Protein AF-A0A2R6J0I7-F1 (afdb_monomer)

Foldseek 3Di:
DPQPPVNVVVLVVLCVVLVVLLVVLVVCVVVVNPVSSVVSNVVSVCSNVVVVPPPDPPPDPPVVVVVVVVVVVPPDPPDDDDDDDDDDDD

pLDDT: mean 73.08, std 19.06, range [37.78, 95.81]

Sequence (90 aa):
MGRGILGLVGLAATLAFAVPVGLLGLDMLTRGDTLLGGGFLAVAALMVVLQEYLTTPGDVPERVVDRLVGRVAKEPEGDSGTEAEREGPE

Mean predicted aligned error: 15.37 Å

Radius of gyration: 21.41 Å; Cα contacts (8 Å, |Δi|>4): 37; chains: 1; bounding box: 42×72×34 Å

Structure (mmCIF, N/CA/C/O backbone):
data_AF-A0A2R6J0I7-F1
#
_entry.id   AF-A0A2R6J0I7-F1
#
loop_
_atom_site.group_PDB
_atom_site.id
_atom_site.type_symbol
_atom_site.label_atom_id
_atom_site.label_alt_id
_atom_site.label_comp_id
_atom_site.label_asym_id
_ato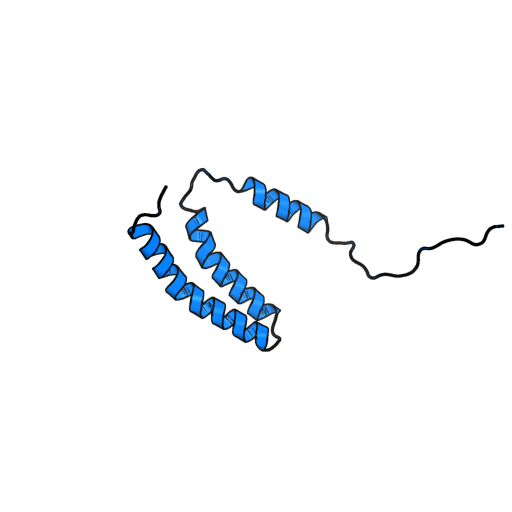m_site.label_entity_id
_atom_site.label_seq_id
_atom_site.pdbx_PDB_ins_code
_atom_site.Cartn_x
_atom_site.Cartn_y
_atom_site.Cartn_z
_atom_site.occupancy
_atom_site.B_iso_or_equiv
_atom_site.auth_seq_id
_atom_site.auth_comp_id
_atom_site.auth_asym_id
_atom_site.auth_atom_id
_atom_site.pdbx_PDB_model_num
ATOM 1 N N . MET A 1 1 ? 8.595 -6.308 -19.496 1.00 44.59 1 MET A N 1
ATOM 2 C CA . MET A 1 1 ? 9.094 -7.695 -19.350 1.00 44.59 1 MET A CA 1
ATOM 3 C C . MET A 1 1 ? 8.101 -8.453 -18.485 1.00 44.59 1 MET A C 1
ATOM 5 O O . MET A 1 1 ? 7.701 -7.914 -17.462 1.00 44.59 1 MET A O 1
ATOM 9 N N . GLY A 1 2 ? 7.621 -9.626 -18.906 1.00 52.81 2 GLY A N 1
ATOM 10 C CA . GLY A 1 2 ? 6.714 -10.418 -18.069 1.00 52.81 2 GLY A CA 1
ATOM 11 C C . GLY A 1 2 ? 7.416 -10.772 -16.760 1.00 52.81 2 GLY A C 1
ATOM 12 O O . GLY A 1 2 ? 8.533 -11.282 -16.800 1.00 52.81 2 GLY A O 1
ATOM 13 N N . ARG A 1 3 ? 6.807 -10.451 -15.612 1.00 63.72 3 ARG A N 1
ATOM 14 C CA . ARG A 1 3 ? 7.321 -10.856 -14.298 1.00 63.72 3 ARG A CA 1
ATOM 15 C C . ARG A 1 3 ? 7.461 -12.377 -14.309 1.00 63.72 3 ARG A C 1
ATOM 17 O O . ARG A 1 3 ? 6.461 -13.089 -14.337 1.00 63.72 3 ARG A O 1
ATOM 24 N N . GLY A 1 4 ? 8.699 -12.866 -14.354 1.00 76.75 4 GLY A N 1
ATOM 25 C CA . GLY A 1 4 ? 8.973 -14.291 -14.211 1.00 76.75 4 GLY A CA 1
ATOM 26 C C . GLY A 1 4 ? 8.451 -14.796 -12.864 1.00 76.75 4 GLY A C 1
ATOM 27 O O . GLY A 1 4 ? 8.196 -14.011 -11.950 1.00 76.75 4 GLY A O 1
ATOM 28 N N . ILE A 1 5 ? 8.320 -16.114 -12.725 1.00 85.00 5 ILE A N 1
ATOM 29 C CA . ILE A 1 5 ? 7.740 -16.769 -11.539 1.00 85.00 5 ILE A CA 1
ATOM 30 C C . ILE A 1 5 ? 8.428 -16.295 -10.245 1.00 85.00 5 ILE A C 1
ATOM 32 O O . ILE A 1 5 ? 7.762 -16.035 -9.250 1.00 85.00 5 ILE A O 1
ATOM 36 N N . LEU A 1 6 ? 9.745 -16.073 -10.289 1.00 85.25 6 LEU A N 1
ATOM 37 C CA . LEU A 1 6 ? 10.529 -15.541 -9.169 1.00 85.25 6 LEU A CA 1
ATOM 38 C C . LEU A 1 6 ? 10.076 -14.141 -8.719 1.00 85.25 6 LEU A C 1
ATOM 40 O O . LEU A 1 6 ? 10.008 -13.879 -7.522 1.00 85.25 6 LEU A O 1
ATOM 44 N N . GLY A 1 7 ? 9.707 -13.263 -9.655 1.00 81.50 7 GLY A N 1
ATOM 45 C CA . GLY A 1 7 ? 9.174 -11.936 -9.332 1.00 81.50 7 GLY A CA 1
ATOM 46 C C . GLY A 1 7 ? 7.788 -12.007 -8.688 1.00 81.50 7 GLY A C 1
ATOM 47 O O . GLY A 1 7 ? 7.484 -11.243 -7.776 1.00 81.50 7 GLY A O 1
ATOM 48 N N . LEU A 1 8 ? 6.961 -12.968 -9.109 1.00 87.81 8 LEU A N 1
ATOM 49 C CA . LEU A 1 8 ? 5.668 -13.238 -8.475 1.00 87.81 8 LEU A CA 1
ATOM 50 C C . LEU A 1 8 ? 5.832 -13.783 -7.054 1.00 87.81 8 LEU A C 1
ATOM 52 O O . LEU A 1 8 ? 5.108 -13.357 -6.160 1.00 87.81 8 LEU A O 1
ATOM 56 N N . VAL A 1 9 ? 6.802 -14.673 -6.832 1.00 89.19 9 VAL A N 1
ATOM 57 C CA . VAL A 1 9 ? 7.115 -15.211 -5.500 1.00 89.19 9 VAL A CA 1
ATOM 58 C C . VAL A 1 9 ? 7.632 -14.111 -4.568 1.00 89.19 9 VAL A C 1
ATOM 60 O O . VAL A 1 9 ? 7.178 -14.029 -3.431 1.00 89.19 9 VAL A O 1
ATOM 63 N N . GLY A 1 10 ? 8.512 -13.224 -5.046 1.00 85.75 10 GLY A N 1
ATOM 64 C CA . GLY A 1 10 ? 8.991 -12.078 -4.263 1.00 85.75 10 GLY A CA 1
ATOM 65 C C . GLY A 1 10 ? 7.867 -11.114 -3.869 1.00 85.75 10 GLY A C 1
ATOM 66 O O . GLY A 1 10 ? 7.790 -10.678 -2.721 1.00 85.75 10 GLY A O 1
ATOM 67 N N . LEU A 1 11 ? 6.942 -10.838 -4.791 1.00 86.88 11 LEU A N 1
ATOM 68 C CA . LEU A 1 11 ? 5.775 -10.001 -4.516 1.00 86.88 11 LEU A CA 1
ATOM 69 C C . LEU A 1 11 ? 4.788 -10.687 -3.562 1.00 86.88 11 LEU A C 1
ATOM 71 O O . LEU A 1 11 ? 4.285 -10.049 -2.640 1.00 86.88 11 LEU A O 1
ATOM 75 N N . ALA A 1 12 ? 4.540 -11.986 -3.740 1.00 90.88 12 ALA A N 1
ATOM 76 C CA . ALA A 1 12 ? 3.694 -12.769 -2.844 1.00 90.88 12 ALA A CA 1
ATOM 77 C C . ALA A 1 12 ? 4.264 -12.810 -1.418 1.00 90.88 12 ALA A C 1
ATOM 79 O O . ALA A 1 12 ? 3.510 -12.663 -0.458 1.00 90.88 12 ALA A O 1
ATOM 80 N N . ALA A 1 13 ? 5.587 -12.936 -1.276 1.00 91.25 13 ALA A N 1
ATOM 81 C CA . ALA A 1 13 ? 6.260 -12.888 0.016 1.00 91.25 13 ALA A CA 1
ATOM 82 C C . ALA A 1 13 ? 6.061 -11.532 0.710 1.00 91.25 13 ALA A C 1
ATOM 84 O O . ALA A 1 13 ? 5.687 -11.497 1.878 1.00 91.25 13 ALA A O 1
ATOM 85 N N . THR A 1 14 ? 6.227 -10.413 0.001 1.00 90.06 14 THR A N 1
ATOM 86 C CA . THR A 1 14 ? 5.941 -9.088 0.576 1.00 90.06 14 THR A CA 1
ATOM 87 C C . THR A 1 14 ? 4.471 -8.909 0.911 1.00 90.06 14 THR A C 1
ATOM 89 O O . THR A 1 14 ? 4.159 -8.408 1.987 1.00 90.06 14 THR A O 1
ATOM 92 N N . LEU A 1 15 ? 3.557 -9.342 0.040 1.00 92.50 15 LEU A N 1
ATOM 93 C CA . LEU A 1 15 ? 2.123 -9.262 0.312 1.00 92.50 15 LEU A CA 1
ATOM 94 C C . LEU A 1 15 ? 1.723 -10.067 1.547 1.00 92.50 15 LEU A C 1
ATOM 96 O O . LEU A 1 15 ? 0.879 -9.601 2.306 1.00 92.50 15 LEU A O 1
ATOM 100 N N . ALA A 1 16 ? 2.355 -11.213 1.803 1.00 94.94 16 ALA A N 1
ATOM 101 C CA . ALA A 1 16 ? 2.101 -11.989 3.014 1.00 94.94 16 ALA A CA 1
ATOM 102 C C . ALA A 1 16 ? 2.334 -11.174 4.303 1.00 94.94 16 ALA A C 1
ATOM 104 O O . ALA A 1 16 ? 1.661 -11.417 5.302 1.00 94.94 16 ALA A O 1
ATOM 105 N N . PHE A 1 17 ? 3.220 -10.172 4.269 1.00 92.50 17 PHE A N 1
ATOM 106 C CA . PHE A 1 17 ? 3.438 -9.227 5.369 1.00 92.50 17 PHE A CA 1
ATOM 107 C C . PHE A 1 17 ? 2.636 -7.928 5.229 1.00 92.50 17 PHE A C 1
ATOM 109 O O . PHE A 1 17 ? 2.132 -7.408 6.220 1.00 92.50 17 PHE A O 1
ATOM 116 N N . ALA A 1 18 ? 2.481 -7.395 4.019 1.00 93.44 18 ALA A N 1
ATOM 117 C CA . ALA A 1 18 ? 1.783 -6.131 3.802 1.00 93.44 18 ALA A CA 1
ATOM 118 C C . ALA A 1 18 ? 0.269 -6.253 4.038 1.00 93.44 18 ALA A C 1
ATOM 120 O O . ALA A 1 18 ? -0.343 -5.327 4.561 1.00 93.44 18 ALA A O 1
ATOM 121 N N . VAL A 1 19 ? -0.337 -7.396 3.697 1.00 95.81 19 VAL A N 1
ATOM 122 C CA . VAL A 1 19 ? -1.772 -7.654 3.893 1.00 95.81 19 VAL A CA 1
ATOM 123 C C . VAL A 1 19 ? -2.184 -7.549 5.365 1.00 95.81 19 VAL A C 1
ATOM 125 O O . VAL A 1 19 ? -3.098 -6.773 5.639 1.00 95.81 19 VAL A O 1
ATOM 128 N N . PRO A 1 20 ? -1.549 -8.242 6.334 1.00 93.56 20 PRO A N 1
ATOM 129 C CA . PRO A 1 20 ? -1.940 -8.100 7.736 1.00 93.56 20 PRO A CA 1
ATOM 130 C C . PRO A 1 20 ? -1.747 -6.671 8.265 1.00 93.56 20 PRO A C 1
ATOM 132 O O . PRO A 1 20 ? -2.577 -6.196 9.035 1.00 93.56 20 PRO A O 1
ATOM 135 N N . VAL A 1 21 ? -0.719 -5.947 7.811 1.00 94.38 21 VAL A N 1
ATOM 136 C CA . VAL A 1 21 ? -0.504 -4.535 8.187 1.00 94.38 21 VAL A CA 1
ATOM 137 C C . VAL A 1 21 ? -1.582 -3.624 7.589 1.00 94.38 21 VAL A C 1
ATOM 139 O O . VAL A 1 21 ? -2.115 -2.755 8.276 1.00 94.38 21 VAL A O 1
ATOM 142 N N . GLY A 1 22 ? -1.953 -3.839 6.327 1.00 94.94 22 GLY A N 1
ATOM 143 C CA . GLY A 1 22 ? -3.020 -3.093 5.665 1.00 94.94 22 GLY A CA 1
ATOM 144 C C . GLY A 1 22 ? -4.388 -3.357 6.293 1.00 94.94 22 GLY A C 1
ATOM 145 O O . GLY A 1 22 ? -5.156 -2.421 6.488 1.00 94.94 22 GLY A O 1
ATOM 146 N N . LEU A 1 23 ? -4.666 -4.608 6.675 1.00 95.31 23 LEU A N 1
ATOM 147 C CA . LEU A 1 23 ? -5.883 -4.980 7.399 1.00 95.31 23 LEU A CA 1
ATOM 148 C C . LEU A 1 23 ? -5.951 -4.314 8.778 1.00 95.31 23 LEU A C 1
ATOM 150 O O . LEU A 1 23 ? -7.010 -3.814 9.142 1.00 95.31 23 LEU A O 1
ATOM 154 N N . LEU A 1 24 ? -4.833 -4.238 9.509 1.00 94.25 24 LEU A N 1
ATOM 155 C CA . LEU A 1 24 ? -4.753 -3.484 10.764 1.00 94.25 24 LEU A CA 1
ATOM 156 C C . LEU A 1 24 ? -5.065 -1.994 10.544 1.00 94.25 24 LEU A C 1
ATOM 158 O O . LEU A 1 24 ? -5.814 -1.393 11.313 1.00 94.25 24 LEU A O 1
ATOM 162 N N . GLY A 1 25 ? -4.517 -1.404 9.479 1.00 92.31 25 GLY A N 1
ATOM 163 C CA . GLY A 1 25 ? -4.787 -0.015 9.114 1.00 92.31 25 GLY A CA 1
ATOM 164 C C . GLY A 1 25 ? -6.251 0.234 8.756 1.00 92.31 25 GLY A C 1
ATOM 165 O O . GLY A 1 25 ? -6.839 1.207 9.222 1.00 92.31 25 GLY A O 1
ATOM 166 N N . LEU A 1 26 ? -6.862 -0.669 7.985 1.00 94.44 26 LEU A N 1
ATOM 167 C CA . LEU A 1 26 ? -8.290 -0.634 7.665 1.00 94.44 26 LEU A CA 1
ATOM 168 C C . LEU A 1 26 ? -9.160 -0.757 8.920 1.00 94.44 26 LEU A C 1
ATOM 170 O O . LEU A 1 26 ? -10.098 0.019 9.072 1.00 94.44 26 LEU A O 1
ATOM 174 N N . ASP A 1 27 ? -8.835 -1.672 9.835 1.00 94.81 27 ASP A N 1
ATOM 175 C CA . ASP A 1 27 ? -9.565 -1.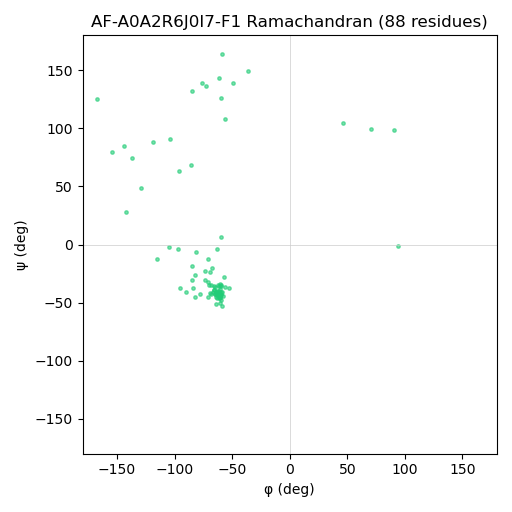839 11.097 1.00 94.81 27 ASP A CA 1
ATOM 176 C C . ASP A 1 27 ? -9.509 -0.556 11.947 1.00 94.81 27 ASP A C 1
ATOM 178 O O . ASP A 1 27 ? -10.544 -0.053 12.383 1.00 94.81 27 ASP A O 1
ATOM 182 N N . MET A 1 28 ? -8.329 0.057 12.081 1.00 90.25 28 MET A N 1
ATOM 183 C CA . MET A 1 28 ? -8.159 1.367 12.731 1.00 90.25 28 MET A CA 1
ATOM 184 C C . MET A 1 28 ? -8.981 2.472 12.058 1.00 90.25 28 MET A C 1
ATOM 186 O O . MET A 1 28 ? -9.620 3.276 12.735 1.00 90.25 28 MET A O 1
ATOM 190 N N . LEU A 1 29 ? -9.034 2.474 10.725 1.00 91.38 29 LEU A N 1
ATOM 191 C CA . LEU A 1 29 ? -9.827 3.435 9.962 1.00 91.38 29 LEU A CA 1
ATOM 192 C C . LEU A 1 29 ? -11.330 3.274 10.243 1.00 91.38 29 LEU A C 1
ATOM 194 O O . LEU A 1 29 ? -12.031 4.265 10.430 1.00 91.38 29 LEU A O 1
ATOM 198 N N . THR A 1 30 ? -11.820 2.032 10.341 1.00 94.62 30 THR A N 1
ATOM 199 C CA . THR A 1 30 ? -13.226 1.751 10.688 1.00 94.62 30 THR A CA 1
ATOM 200 C C . THR A 1 30 ? -13.579 2.098 12.133 1.00 94.62 30 THR A C 1
ATOM 202 O O . THR A 1 30 ? -14.741 2.371 12.425 1.00 94.62 30 THR A O 1
ATOM 205 N N . ARG A 1 31 ? -12.588 2.140 13.032 1.00 92.00 31 ARG A N 1
ATOM 206 C CA . ARG A 1 31 ? -12.752 2.565 14.431 1.00 92.00 31 ARG A CA 1
ATOM 207 C C . ARG A 1 31 ? -12.741 4.086 14.612 1.00 92.00 31 ARG A C 1
ATOM 209 O O . ARG A 1 31 ? -13.033 4.553 15.707 1.00 92.00 31 ARG A O 1
ATOM 216 N N . GLY A 1 32 ? -12.457 4.850 13.553 1.00 90.44 32 GLY A N 1
ATOM 217 C CA . GLY A 1 32 ? -12.397 6.316 13.576 1.00 90.44 32 GLY A CA 1
ATOM 218 C C . GLY A 1 32 ? -10.997 6.888 13.814 1.00 90.44 32 GLY A C 1
ATOM 219 O O . GLY A 1 32 ? -10.818 8.104 13.760 1.00 90.44 32 GLY A O 1
ATOM 220 N N . ASP A 1 33 ? -9.988 6.035 14.003 1.00 90.12 33 ASP A N 1
ATOM 221 C CA . ASP A 1 33 ? -8.600 6.442 14.224 1.00 90.12 33 ASP A CA 1
ATOM 222 C C . ASP A 1 33 ? -7.874 6.652 12.889 1.00 90.12 33 ASP A C 1
ATOM 224 O O . ASP A 1 33 ? -6.964 5.914 12.504 1.00 90.12 33 ASP A O 1
ATOM 228 N N . THR A 1 34 ? -8.274 7.695 12.159 1.00 90.25 34 THR A N 1
ATOM 229 C CA . THR A 1 34 ? -7.792 7.980 10.797 1.00 90.25 34 THR A CA 1
ATOM 230 C C . THR A 1 34 ? -6.285 8.214 10.720 1.00 90.25 34 THR A C 1
ATOM 232 O O . THR A 1 34 ? -5.647 7.817 9.746 1.00 90.25 34 THR A O 1
ATOM 235 N N . LEU A 1 35 ? -5.698 8.809 11.762 1.00 92.94 35 LEU A N 1
ATOM 236 C CA . LEU A 1 35 ? -4.254 9.039 11.868 1.00 92.94 35 LEU A CA 1
ATOM 237 C C . LEU A 1 35 ? -3.468 7.723 11.919 1.00 92.94 35 LEU A C 1
ATOM 239 O O . LEU A 1 35 ? -2.545 7.524 11.130 1.00 92.94 35 LEU A O 1
ATOM 243 N N . LEU A 1 36 ? -3.851 6.808 12.814 1.00 90.50 36 LEU A N 1
ATOM 244 C CA . LEU A 1 36 ? -3.194 5.505 12.928 1.00 90.50 36 LEU A CA 1
ATOM 245 C C . LEU A 1 36 ? -3.516 4.608 11.732 1.00 90.50 36 LEU A C 1
ATOM 247 O O . LEU A 1 36 ? -2.605 4.014 11.157 1.00 90.50 36 LEU A O 1
ATOM 251 N N . GLY A 1 37 ? -4.783 4.538 11.319 1.00 90.94 37 GLY A N 1
ATOM 252 C CA . GLY A 1 37 ? -5.215 3.719 10.187 1.00 90.94 37 GLY A CA 1
ATOM 253 C C . GLY A 1 37 ? -4.547 4.130 8.876 1.00 90.94 37 GLY A C 1
ATOM 254 O O . GLY A 1 37 ? -4.017 3.285 8.150 1.00 90.94 37 GLY A O 1
ATOM 255 N N . GLY A 1 38 ? -4.480 5.438 8.618 1.00 94.94 38 GLY A N 1
ATOM 256 C CA . GLY A 1 38 ? -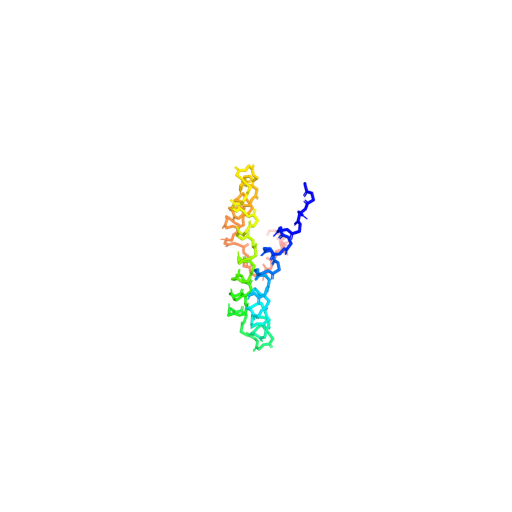3.749 6.004 7.487 1.00 94.94 38 GLY A CA 1
ATOM 257 C C . GLY A 1 38 ? -2.245 5.736 7.567 1.00 94.94 38 GLY A C 1
ATOM 258 O O . GLY A 1 38 ? -1.645 5.350 6.565 1.00 94.94 38 GLY A O 1
ATOM 259 N N . GLY A 1 39 ? -1.643 5.861 8.755 1.00 95.19 39 GLY A N 1
ATOM 260 C CA . GLY A 1 39 ? -0.230 5.546 8.980 1.00 95.19 39 GLY A CA 1
ATOM 261 C C . GLY A 1 39 ? 0.114 4.091 8.654 1.00 95.19 39 GLY A C 1
ATOM 262 O O . GLY A 1 39 ? 1.059 3.829 7.910 1.00 95.19 39 GLY A O 1
ATOM 263 N N . PHE A 1 40 ? -0.683 3.134 9.131 1.00 93.38 40 PHE A N 1
ATOM 264 C CA . PHE A 1 40 ? -0.478 1.715 8.825 1.00 93.38 40 PHE A CA 1
ATOM 265 C C . PHE A 1 40 ? -0.691 1.390 7.346 1.00 93.38 40 PHE A C 1
ATOM 267 O O . PHE A 1 40 ? 0.090 0.629 6.773 1.00 93.38 40 PHE A O 1
ATOM 274 N N . LEU A 1 41 ? -1.688 1.999 6.698 1.00 93.75 41 LEU A N 1
ATOM 275 C CA . LEU A 1 41 ? -1.868 1.863 5.251 1.00 93.75 41 LEU A CA 1
ATOM 276 C C . LEU A 1 41 ? -0.684 2.435 4.466 1.00 93.75 41 LEU A C 1
ATOM 278 O O . LEU A 1 41 ? -0.245 1.817 3.497 1.00 93.75 41 LEU A O 1
ATOM 282 N N . ALA A 1 42 ? -0.130 3.571 4.894 1.00 94.00 42 ALA A N 1
ATOM 283 C CA . ALA A 1 42 ? 1.058 4.154 4.279 1.00 94.00 42 ALA A CA 1
ATOM 284 C C . ALA A 1 42 ? 2.277 3.231 4.419 1.00 94.00 42 ALA A C 1
ATOM 286 O O . ALA A 1 42 ? 3.009 3.034 3.450 1.00 94.00 42 ALA A O 1
ATOM 287 N N . VAL A 1 43 ? 2.465 2.609 5.587 1.00 93.44 43 VAL A N 1
ATOM 288 C CA . VAL A 1 43 ? 3.521 1.608 5.806 1.00 93.44 43 VAL A CA 1
ATOM 289 C C . VAL A 1 43 ? 3.313 0.381 4.916 1.00 93.44 43 VAL A C 1
ATOM 291 O O . VAL A 1 43 ? 4.256 -0.054 4.259 1.00 93.44 43 VAL A O 1
ATOM 294 N N . ALA A 1 44 ? 2.092 -0.155 4.837 1.00 92.19 44 ALA A N 1
ATOM 295 C CA . ALA A 1 44 ? 1.778 -1.289 3.968 1.00 92.19 44 ALA A CA 1
ATOM 296 C C . ALA A 1 44 ? 2.047 -0.966 2.488 1.00 92.19 44 ALA A C 1
ATOM 298 O O . ALA A 1 44 ? 2.638 -1.772 1.770 1.00 92.19 44 ALA A O 1
ATOM 299 N N . ALA A 1 45 ? 1.674 0.235 2.039 1.00 90.19 45 ALA A N 1
ATOM 300 C CA . ALA A 1 45 ? 1.972 0.706 0.692 1.00 90.19 45 ALA A CA 1
ATOM 301 C C .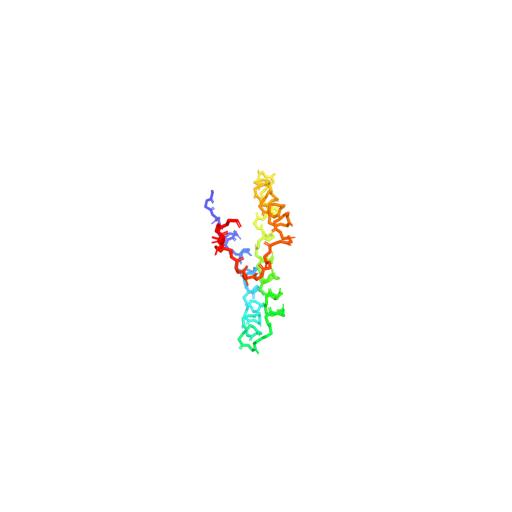 ALA A 1 45 ? 3.484 0.849 0.466 1.00 90.19 45 ALA A C 1
ATOM 303 O O . ALA A 1 45 ? 3.989 0.370 -0.546 1.00 90.19 45 ALA A O 1
ATOM 304 N N . LEU A 1 46 ? 4.223 1.431 1.417 1.00 89.25 46 LEU A N 1
ATOM 305 C CA . LEU A 1 46 ? 5.685 1.536 1.361 1.00 89.25 46 LEU A CA 1
ATOM 306 C C . LEU A 1 46 ? 6.351 0.165 1.242 1.00 89.25 46 LEU A C 1
ATOM 308 O O . LEU A 1 46 ? 7.234 -0.002 0.405 1.00 89.25 46 LEU A O 1
ATOM 312 N N . MET A 1 47 ? 5.903 -0.824 2.019 1.00 86.94 47 MET A N 1
ATOM 313 C CA . MET A 1 47 ? 6.427 -2.192 1.958 1.00 86.94 47 MET A CA 1
ATOM 314 C C . MET A 1 47 ? 6.335 -2.788 0.548 1.00 86.94 47 MET A C 1
ATOM 316 O O . MET A 1 47 ? 7.246 -3.496 0.126 1.00 86.94 47 MET A O 1
ATOM 320 N N . VAL A 1 48 ? 5.265 -2.484 -0.191 1.00 84.69 48 VAL A N 1
ATOM 321 C CA . VAL A 1 48 ? 5.061 -2.968 -1.564 1.00 84.69 48 VAL A CA 1
ATOM 322 C C . VAL A 1 48 ? 5.821 -2.112 -2.580 1.00 84.69 48 VAL A C 1
ATOM 324 O O . VAL A 1 48 ? 6.491 -2.647 -3.461 1.00 84.69 48 VAL A O 1
ATOM 327 N N . VAL A 1 49 ? 5.746 -0.786 -2.453 1.00 78.50 49 VAL A N 1
ATOM 328 C CA . VAL A 1 49 ? 6.299 0.168 -3.427 1.00 78.50 49 VAL A CA 1
ATOM 329 C C . VAL A 1 49 ? 7.829 0.197 -3.404 1.00 78.50 49 VAL A C 1
ATOM 331 O O . VAL A 1 49 ? 8.437 0.356 -4.461 1.00 78.50 49 VAL A O 1
ATOM 334 N N . LEU A 1 50 ? 8.476 -0.018 -2.249 1.00 70.50 50 LEU A N 1
ATOM 335 C CA . LEU A 1 50 ? 9.943 -0.055 -2.172 1.00 70.50 50 LEU A CA 1
ATOM 336 C C . LEU A 1 50 ? 10.562 -1.147 -3.060 1.00 70.50 50 LEU A C 1
ATOM 338 O O . LEU A 1 50 ? 11.623 -0.917 -3.640 1.00 70.50 50 LEU A O 1
ATOM 342 N N . GLN A 1 51 ? 9.916 -2.311 -3.194 1.00 62.16 51 GLN A N 1
ATOM 343 C CA . GLN A 1 51 ? 10.423 -3.386 -4.056 1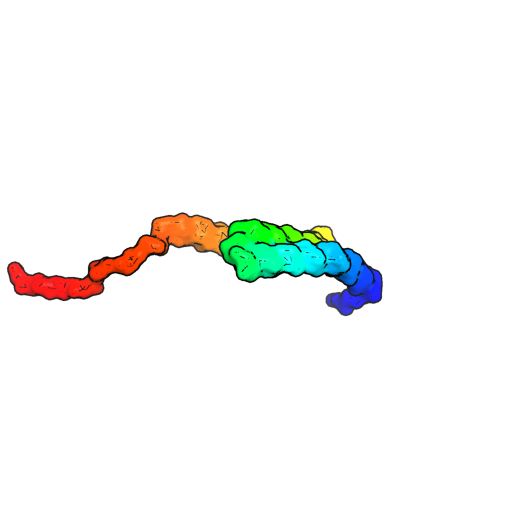.00 62.16 51 GLN A CA 1
AT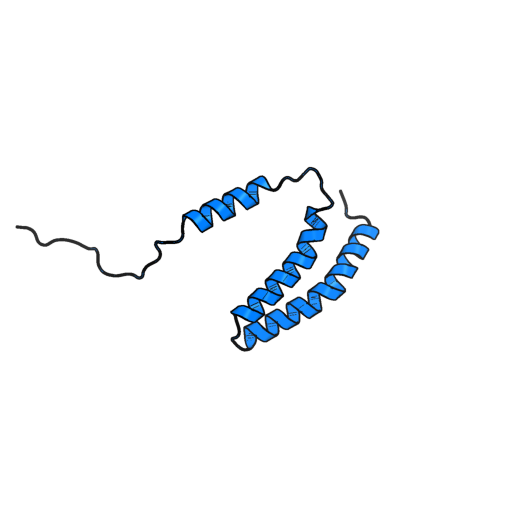OM 344 C C . GLN A 1 51 ? 10.414 -3.001 -5.544 1.00 62.16 51 GLN A C 1
ATOM 346 O O . GLN A 1 51 ? 11.334 -3.361 -6.280 1.00 62.16 51 GLN A O 1
ATOM 351 N N . GLU A 1 52 ? 9.413 -2.235 -5.982 1.00 61.22 52 GLU A N 1
ATOM 352 C CA . GLU A 1 52 ? 9.304 -1.792 -7.378 1.00 61.22 52 GLU A CA 1
ATOM 353 C C . GLU A 1 52 ? 10.336 -0.692 -7.696 1.00 61.22 52 GLU A C 1
ATOM 355 O O . GLU A 1 52 ? 10.844 -0.611 -8.814 1.00 61.22 52 GLU A O 1
ATOM 360 N N . TYR A 1 53 ? 10.689 0.125 -6.695 1.00 55.94 53 TYR A N 1
ATOM 361 C CA . TYR A 1 53 ? 11.547 1.302 -6.865 1.00 55.94 53 TYR A CA 1
ATOM 362 C C . TYR A 1 53 ? 13.052 1.017 -6.821 1.00 55.94 53 TYR A C 1
ATOM 364 O O . TYR A 1 53 ? 13.829 1.712 -7.468 1.00 55.94 53 TYR A O 1
ATOM 372 N N . LEU A 1 54 ? 13.488 0.003 -6.071 1.00 50.66 54 LEU A N 1
ATOM 373 C CA . LEU A 1 54 ? 14.917 -0.306 -5.911 1.00 50.66 54 LEU A CA 1
ATOM 374 C C . LEU A 1 54 ? 15.490 -1.193 -7.026 1.00 50.66 54 LEU A C 1
ATOM 376 O O . LEU A 1 54 ? 16.705 -1.236 -7.207 1.00 50.66 54 LEU A O 1
ATOM 380 N N . THR A 1 55 ? 14.642 -1.888 -7.787 1.00 53.19 55 THR A N 1
ATOM 381 C CA . THR A 1 55 ? 15.095 -2.884 -8.778 1.00 53.19 55 THR A CA 1
ATOM 382 C C . THR A 1 55 ? 15.170 -2.334 -10.206 1.00 53.19 55 THR A C 1
ATOM 384 O O . THR A 1 55 ? 15.651 -3.019 -11.110 1.00 53.19 55 THR A O 1
ATOM 387 N N . THR A 1 56 ? 14.761 -1.080 -10.413 1.00 57.09 56 THR A N 1
ATOM 388 C CA . THR A 1 56 ? 14.790 -0.421 -11.720 1.00 57.09 56 THR A CA 1
ATOM 389 C C . THR A 1 56 ? 15.699 0.805 -11.649 1.00 57.09 56 THR A C 1
ATOM 391 O O . THR A 1 56 ? 15.221 1.904 -11.379 1.00 57.09 56 THR A O 1
ATOM 394 N N . PRO A 1 57 ? 17.017 0.664 -11.897 1.00 52.00 57 PRO A N 1
ATOM 395 C CA . PRO A 1 57 ? 17.961 1.784 -11.828 1.00 52.00 57 PRO A CA 1
ATOM 396 C C . PRO A 1 57 ? 17.687 2.904 -12.855 1.00 52.00 57 PRO A C 1
ATOM 398 O O . PRO A 1 57 ? 18.389 3.910 -12.845 1.00 52.00 57 PRO A O 1
ATOM 401 N N . GLY A 1 58 ? 16.697 2.745 -13.745 1.00 55.44 58 GLY A N 1
ATOM 402 C CA . GLY A 1 58 ? 16.390 3.676 -14.836 1.00 55.44 58 GLY A CA 1
ATOM 403 C C . GLY A 1 58 ? 15.035 4.396 -14.787 1.00 55.44 58 GLY A C 1
ATOM 404 O O . GLY A 1 58 ? 14.875 5.354 -15.536 1.00 55.44 58 GLY A O 1
ATOM 405 N N . ASP A 1 59 ? 14.074 4.014 -13.934 1.00 56.19 59 ASP A N 1
ATOM 406 C CA . ASP A 1 59 ? 12.713 4.601 -13.965 1.00 56.19 59 ASP A CA 1
ATOM 407 C C . ASP A 1 59 ? 12.562 5.738 -12.952 1.00 56.19 59 ASP A C 1
ATOM 409 O O . ASP A 1 59 ? 11.808 5.705 -11.980 1.00 56.19 59 ASP A O 1
ATOM 413 N N . VAL A 1 60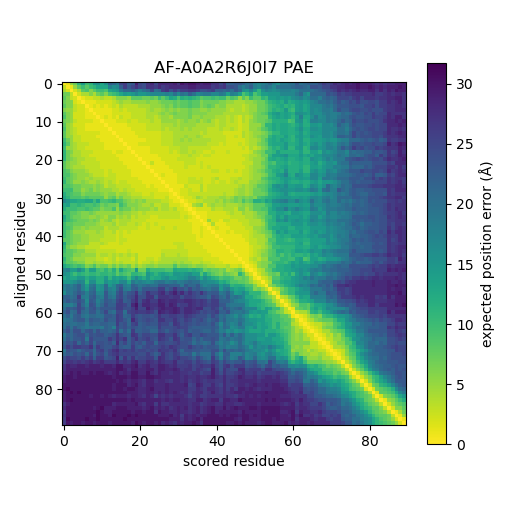 ? 13.373 6.751 -13.224 1.00 54.31 60 VAL A N 1
ATOM 414 C CA . VAL A 1 60 ? 13.716 7.875 -12.370 1.00 54.31 60 VAL A CA 1
ATOM 415 C C . VAL A 1 60 ? 12.506 8.600 -11.713 1.00 54.31 60 VAL A C 1
ATOM 417 O O . VAL A 1 60 ? 11.513 8.904 -12.380 1.00 54.31 60 VAL A O 1
ATOM 420 N N . PRO A 1 61 ? 12.636 8.977 -10.420 1.00 58.91 61 PRO A N 1
ATOM 421 C CA . PRO A 1 61 ? 11.681 9.691 -9.549 1.00 58.91 61 PRO A CA 1
ATOM 422 C C . PRO A 1 61 ? 11.176 11.091 -9.903 1.00 58.91 61 PRO A C 1
ATOM 424 O O . PR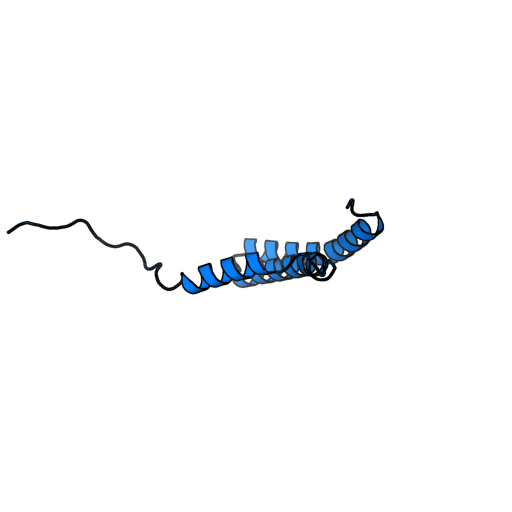O A 1 61 ? 10.435 11.678 -9.109 1.00 58.91 61 PRO A O 1
ATOM 427 N N . GLU A 1 62 ? 11.494 11.636 -11.071 1.00 54.31 62 GLU A N 1
ATOM 428 C CA . GLU A 1 6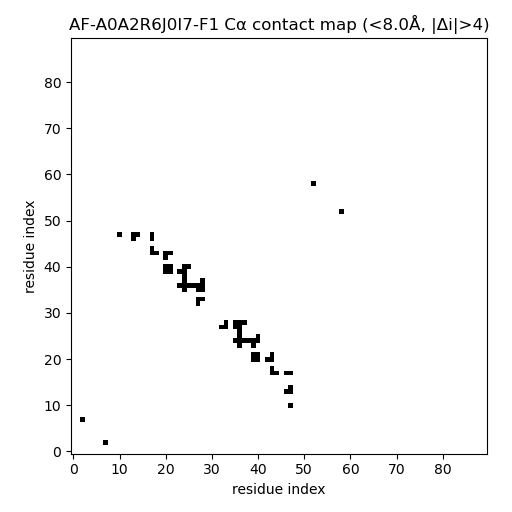2 ? 11.213 13.045 -11.386 1.00 54.31 62 GLU A CA 1
ATOM 429 C C . GLU A 1 62 ? 9.721 13.403 -11.326 1.00 54.31 62 GLU A C 1
ATOM 431 O O . GLU A 1 62 ? 9.340 14.418 -10.747 1.00 54.31 62 GLU A O 1
ATOM 436 N N . ARG A 1 63 ? 8.833 12.535 -11.823 1.00 56.84 63 ARG A N 1
ATOM 437 C CA . ARG A 1 63 ? 7.397 12.872 -11.903 1.00 56.84 63 ARG A CA 1
ATOM 438 C C . ARG A 1 63 ? 6.663 12.852 -10.561 1.00 56.84 63 ARG A C 1
ATOM 440 O O . ARG A 1 63 ? 5.596 13.455 -10.442 1.00 56.84 63 ARG A O 1
ATOM 447 N N . VAL A 1 64 ? 7.186 12.131 -9.568 1.00 61.34 64 VAL A N 1
ATOM 448 C CA . VAL A 1 64 ? 6.593 12.075 -8.220 1.00 61.34 64 VAL A CA 1
ATOM 449 C C . VAL A 1 64 ? 7.064 13.270 -7.395 1.00 61.34 64 VAL A C 1
ATOM 451 O O . VAL A 1 64 ? 6.260 13.865 -6.678 1.00 61.34 64 VAL A O 1
ATOM 454 N N . VAL A 1 65 ? 8.326 13.675 -7.564 1.00 60.53 65 VAL A N 1
ATOM 455 C CA . VAL A 1 65 ? 8.895 14.867 -6.924 1.00 60.53 65 VAL A CA 1
ATOM 456 C C . VAL A 1 65 ? 8.140 16.128 -7.349 1.00 60.53 65 VAL A C 1
ATOM 458 O O . VAL A 1 65 ? 7.643 16.841 -6.479 1.00 60.53 65 VAL A O 1
ATOM 461 N N . ASP A 1 66 ? 7.925 16.351 -8.649 1.00 61.00 66 ASP A N 1
ATOM 462 C CA . ASP A 1 66 ? 7.231 17.554 -9.146 1.00 61.00 66 ASP A CA 1
ATOM 463 C C . ASP A 1 66 ? 5.797 17.689 -8.612 1.00 61.00 66 ASP A C 1
ATOM 465 O O . ASP A 1 66 ? 5.304 18.786 -8.335 1.00 61.00 66 ASP A O 1
ATOM 469 N N . ARG A 1 67 ? 5.107 16.560 -8.420 1.00 61.12 67 ARG A N 1
ATOM 470 C CA . ARG A 1 67 ? 3.712 16.542 -7.964 1.00 61.12 67 ARG A CA 1
ATOM 471 C C . ARG A 1 67 ? 3.579 16.691 -6.447 1.00 61.12 67 ARG A C 1
ATOM 473 O O . ARG A 1 67 ? 2.558 17.194 -5.982 1.00 61.12 67 ARG A O 1
ATOM 480 N N . LEU A 1 68 ? 4.597 16.285 -5.686 1.00 65.81 68 LEU A N 1
ATOM 481 C CA . LEU A 1 68 ? 4.687 16.530 -4.245 1.00 65.81 68 LEU A CA 1
ATOM 482 C C . LEU A 1 68 ? 5.115 17.971 -3.952 1.00 65.81 68 LEU A C 1
ATOM 484 O O . LEU A 1 68 ? 4.480 18.622 -3.127 1.00 65.81 68 LEU A O 1
ATOM 488 N N . VAL A 1 69 ? 6.099 18.505 -4.684 1.00 65.75 69 VAL A N 1
ATOM 489 C CA . VAL A 1 69 ? 6.518 19.915 -4.594 1.00 65.75 69 VAL A CA 1
ATOM 490 C C . VAL A 1 69 ? 5.362 20.845 -4.966 1.00 65.75 69 VAL A C 1
ATOM 492 O O . VAL A 1 69 ? 5.062 21.773 -4.223 1.00 65.75 69 VAL A O 1
ATOM 495 N N . GLY A 1 70 ? 4.634 20.551 -6.048 1.00 59.09 70 GLY A N 1
ATOM 496 C CA . GLY A 1 70 ? 3.468 21.338 -6.456 1.00 59.09 70 GLY A CA 1
ATOM 497 C C . GLY A 1 70 ? 2.269 21.260 -5.503 1.00 59.09 70 GLY A C 1
ATOM 498 O O . GLY A 1 70 ? 1.421 22.145 -5.544 1.00 59.09 70 GLY A O 1
ATOM 499 N N . ARG A 1 71 ? 2.175 20.230 -4.648 1.00 62.78 71 ARG A N 1
ATOM 500 C CA . ARG A 1 71 ? 1.111 20.103 -3.635 1.00 62.78 71 ARG A CA 1
ATOM 501 C C . ARG A 1 71 ? 1.515 20.748 -2.305 1.00 62.78 71 ARG A C 1
ATOM 503 O O . ARG A 1 71 ? 0.702 21.454 -1.729 1.00 62.78 71 ARG A O 1
ATOM 510 N N . VAL A 1 72 ? 2.766 20.586 -1.870 1.00 61.16 72 VAL A N 1
ATOM 511 C CA . VAL A 1 72 ? 3.315 21.279 -0.687 1.00 61.16 72 VAL A CA 1
ATOM 512 C C . VAL A 1 72 ? 3.371 22.792 -0.908 1.00 61.16 72 VAL A C 1
ATOM 514 O O . VAL A 1 72 ? 3.072 23.550 0.003 1.00 61.16 72 VAL A O 1
ATOM 517 N N . ALA A 1 73 ? 3.669 23.247 -2.128 1.00 62.22 73 ALA A N 1
ATOM 518 C CA . ALA A 1 73 ? 3.638 24.668 -2.474 1.00 62.22 73 ALA A CA 1
ATOM 519 C C . ALA A 1 73 ? 2.218 25.264 -2.551 1.00 62.22 73 ALA A C 1
ATOM 521 O O . ALA A 1 73 ? 2.086 26.481 -2.641 1.00 62.22 73 ALA A O 1
ATOM 522 N N . LYS A 1 74 ? 1.163 24.435 -2.553 1.00 56.09 74 LYS A N 1
ATOM 523 C CA . LYS A 1 74 ? -0.228 24.881 -2.730 1.00 56.09 74 LYS A CA 1
ATOM 524 C C . LYS A 1 74 ? -1.059 24.875 -1.443 1.00 56.09 74 LYS A C 1
ATOM 526 O O . LYS A 1 74 ? -2.205 25.301 -1.482 1.00 56.09 74 LYS A O 1
ATOM 531 N N . GLU A 1 75 ? -0.492 24.445 -0.319 1.00 53.78 75 GLU A N 1
ATOM 532 C CA . GLU A 1 75 ? -1.126 24.567 0.997 1.00 53.78 75 GLU A CA 1
ATOM 533 C C . GLU A 1 75 ? -0.445 25.721 1.752 1.00 53.78 75 GLU A C 1
ATOM 535 O O . GLU A 1 75 ? 0.607 25.539 2.369 1.00 53.78 75 GLU A O 1
ATOM 540 N N . PRO A 1 76 ? -0.979 26.947 1.601 1.00 48.72 76 PRO A N 1
ATOM 541 C CA . PRO A 1 76 ? -1.627 27.526 2.774 1.00 48.72 76 PRO A CA 1
ATOM 542 C C . PRO A 1 76 ? -2.901 28.334 2.471 1.00 48.72 76 PRO A C 1
ATOM 544 O O . PRO A 1 76 ? -3.204 29.246 3.227 1.00 48.72 76 PRO A O 1
ATOM 547 N N . GLU A 1 77 ? -3.664 28.058 1.408 1.00 47.41 77 GLU A N 1
ATOM 548 C CA . GLU A 1 77 ? -4.912 28.809 1.155 1.00 47.41 77 GLU A CA 1
ATOM 549 C C . GLU A 1 77 ? -6.055 27.890 0.719 1.00 47.41 77 GLU A C 1
ATOM 551 O O . GLU A 1 77 ? -6.456 27.815 -0.441 1.00 47.41 77 GLU A O 1
ATOM 556 N N . GLY A 1 78 ? -6.573 27.172 1.709 1.00 43.22 78 GLY A N 1
ATOM 557 C CA . GLY A 1 78 ? -7.891 26.555 1.691 1.00 43.22 78 GLY A CA 1
ATOM 558 C C . GLY A 1 78 ? -8.649 26.940 2.955 1.00 43.22 78 GLY A C 1
ATOM 559 O O . GLY A 1 78 ? -9.143 26.057 3.651 1.00 43.22 78 GLY A O 1
ATOM 560 N N . ASP A 1 79 ? -8.669 28.237 3.293 1.00 37.78 79 ASP A N 1
ATOM 561 C CA . ASP A 1 79 ? -9.613 28.745 4.285 1.00 37.78 79 ASP A CA 1
ATOM 562 C C . ASP A 1 79 ? -11.007 28.862 3.658 1.00 37.78 79 ASP A C 1
ATOM 564 O O . ASP A 1 79 ? -11.200 29.206 2.492 1.00 37.78 79 ASP A O 1
ATOM 568 N N . SER A 1 80 ? -11.944 28.464 4.497 1.00 40.66 80 SER A N 1
ATOM 569 C CA . SER A 1 80 ? -13.386 28.417 4.402 1.00 40.66 80 SER A CA 1
ATOM 570 C C . SER A 1 80 ? -14.058 29.569 3.645 1.00 40.66 80 SER A C 1
ATOM 572 O O . SER A 1 80 ? -13.605 30.709 3.605 1.00 40.66 80 SER A O 1
ATOM 574 N N . GLY A 1 81 ? -15.196 29.247 3.023 1.00 50.47 81 GLY A N 1
ATOM 575 C CA . GLY A 1 81 ? -16.000 30.221 2.300 1.00 50.47 81 GLY A CA 1
ATOM 576 C C . GLY A 1 81 ? -16.515 31.347 3.193 1.00 50.47 81 GLY A C 1
ATOM 577 O O . GLY A 1 81 ? -16.909 31.098 4.327 1.00 50.47 81 GLY A O 1
ATOM 578 N N . THR A 1 82 ? -16.565 32.561 2.646 1.00 40.28 82 THR A N 1
ATOM 579 C CA . THR A 1 82 ? -17.473 33.654 3.026 1.00 40.28 82 THR A CA 1
ATOM 580 C C . THR A 1 82 ? -17.406 34.744 1.944 1.00 40.28 82 THR A C 1
ATOM 582 O O . THR A 1 82 ? -16.328 35.196 1.581 1.00 40.28 82 THR A O 1
ATOM 585 N N . GLU A 1 83 ? -18.584 35.089 1.415 1.00 51.47 83 GLU A N 1
ATOM 586 C CA . GLU A 1 83 ? -18.980 36.352 0.760 1.00 51.47 83 GLU A CA 1
ATOM 587 C C . GLU A 1 83 ? -18.050 36.994 -0.289 1.00 51.47 83 GLU A C 1
ATOM 589 O O . GLU A 1 83 ? -17.118 37.724 0.031 1.00 51.47 83 GLU A O 1
ATOM 594 N N . ALA A 1 84 ? -18.414 36.865 -1.571 1.00 52.88 84 ALA A N 1
ATOM 595 C CA . ALA A 1 84 ? -18.010 37.829 -2.596 1.00 52.88 84 ALA A CA 1
ATOM 596 C C . ALA A 1 84 ? -18.999 37.868 -3.773 1.00 52.88 84 ALA A C 1
ATOM 598 O O . ALA A 1 84 ? -18.720 37.335 -4.840 1.00 52.88 84 ALA A O 1
ATOM 599 N N . GLU A 1 85 ? -20.126 38.561 -3.608 1.00 45.66 85 GLU A N 1
ATOM 600 C CA . GLU A 1 85 ? -20.700 39.335 -4.718 1.00 45.66 85 GLU A CA 1
ATOM 601 C C . GLU A 1 85 ? -21.322 40.617 -4.130 1.00 45.66 85 GLU A C 1
ATOM 603 O O . GLU A 1 85 ? -22.370 40.583 -3.499 1.00 45.66 85 GLU A O 1
ATOM 608 N N . ARG A 1 86 ? -20.494 41.653 -3.934 1.00 47.38 86 ARG A N 1
ATOM 609 C CA . ARG A 1 86 ? -20.306 42.797 -4.852 1.00 47.38 86 ARG A CA 1
ATOM 610 C C . ARG A 1 86 ? -21.538 43.710 -4.865 1.00 47.38 86 ARG A C 1
ATOM 612 O O . ARG A 1 86 ? -22.577 43.381 -5.411 1.00 47.38 86 ARG A O 1
ATOM 619 N N . GLU A 1 87 ? -21.437 44.803 -4.114 1.00 51.84 87 GLU A N 1
ATOM 620 C CA . GLU A 1 87 ? -21.305 46.165 -4.666 1.00 51.84 87 GLU A CA 1
ATOM 621 C C . GLU A 1 87 ? -22.667 46.843 -4.875 1.00 51.84 87 GLU A C 1
ATOM 623 O O . GLU A 1 87 ? -23.356 46.653 -5.872 1.00 51.84 87 GLU A O 1
ATOM 628 N N . GLY A 1 88 ? -23.035 47.679 -3.900 1.00 41.94 88 GLY A N 1
ATOM 629 C CA . GLY A 1 88 ? -23.920 48.806 -4.161 1.00 41.94 88 GLY A CA 1
ATOM 630 C C . GLY A 1 88 ? -23.144 49.883 -4.931 1.00 41.94 88 GLY A C 1
ATOM 631 O O . GLY A 1 88 ? -21.990 50.142 -4.581 1.00 41.94 88 GLY A O 1
ATOM 632 N N . PRO A 1 89 ? -23.733 50.499 -5.966 1.00 63.81 89 PRO A N 1
ATOM 633 C CA . PRO A 1 89 ? -23.195 51.719 -6.542 1.00 63.81 89 PRO A CA 1
ATOM 634 C C . PRO A 1 89 ? -23.696 52.932 -5.742 1.00 63.81 89 PRO A C 1
ATOM 636 O O . PRO A 1 89 ? -24.886 53.007 -5.432 1.00 63.81 89 PRO A O 1
ATOM 639 N N . GLU A 1 90 ? -22.774 53.831 -5.388 1.00 50.06 90 GLU A N 1
ATOM 640 C CA . GLU A 1 90 ? -22.761 55.296 -5.644 1.00 50.06 90 GLU A CA 1
ATOM 641 C C . GLU A 1 90 ? -21.873 56.036 -4.628 1.00 50.06 90 GLU A C 1
ATOM 643 O O . GLU A 1 90 ? -22.146 55.977 -3.407 1.00 50.06 90 GLU A O 1
#

Secondary structure (DSSP, 8-state):
----HHHHHHHHHHHHHHHHHHHHHHHHHHTT-HHHHHHHHHHHHHHHHHHHHHS-TTS-THHHHHHHHHHHTTTT--------------

Solvent-accessible surface area (backbone atoms only — not comparable to full-atom values): 5496 Å² total; per-residue (Å²): 128,84,76,49,71,67,55,51,51,55,50,50,56,47,43,70,56,27,47,62,40,30,51,51,10,51,51,31,40,78,72,68,40,51,71,61,7,49,49,32,37,51,51,22,48,47,64,57,49,52,63,66,61,72,75,43,96,75,78,69,68,62,75,60,51,56,56,50,52,57,48,62,74,57,66,87,74,82,78,78,92,79,89,86,83,82,82,84,91,133